Protein AF-A0A433S988-F1 (afdb_monomer)

Sequence (66 aa):
MAVMPNLFGEWTLYREWGRIGQGGQVRMDWFADESQAVAALITLEASKRQRGYWVEPQQLAMFGGI

pLDDT: mean 85.69, std 17.16, range [37.78, 98.0]

Solvent-accessible surface area (backbone atoms only — not comparable to full-atom values): 4023 Å² total; per-residue (Å²): 117,49,75,45,78,50,99,82,75,31,17,28,31,41,39,73,51,62,58,89,99,52,89,58,51,76,50,74,50,79,28,80,41,62,68,58,26,50,52,52,49,52,54,50,51,51,57,34,44,76,71,71,50,70,88,50,73,64,60,54,58,73,73,61,74,128

Secondary structure (DSSP, 8-state):
-EEEE-TTS-EEEEEEE--TTS--EEEEEEESSHHHHHHHHHHHHHHHHHTT----HHHHHHTT--

Structure (mmCIF, N/CA/C/O backbone):
data_AF-A0A433S988-F1
#
_entry.id   AF-A0A433S988-F1
#
loop_
_atom_site.group_PDB
_atom_site.id
_atom_site.type_symbol
_atom_site.label_atom_id
_atom_site.label_alt_id
_atom_site.label_comp_id
_atom_site.label_asym_id
_atom_site.label_en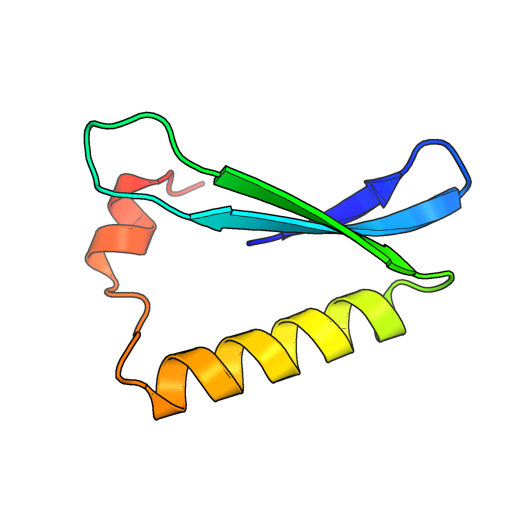tity_id
_atom_site.label_seq_id
_atom_site.pdbx_PDB_ins_code
_atom_site.Cartn_x
_atom_site.Cartn_y
_atom_site.Cartn_z
_atom_site.occupancy
_atom_site.B_iso_or_equiv
_atom_site.auth_seq_id
_atom_site.auth_comp_id
_atom_site.auth_asym_id
_atom_site.auth_atom_id
_atom_site.pdbx_PDB_model_num
ATOM 1 N N . MET A 1 1 ? -7.969 1.473 -0.054 1.00 88.88 1 MET A N 1
ATOM 2 C CA . MET A 1 1 ? -6.548 1.323 -0.453 1.00 88.88 1 MET A CA 1
ATOM 3 C C . MET A 1 1 ? -6.547 0.568 -1.761 1.00 88.88 1 MET A C 1
ATOM 5 O O . MET A 1 1 ? -7.378 -0.320 -1.888 1.00 88.88 1 MET A O 1
ATOM 9 N N . ALA A 1 2 ? -5.697 0.939 -2.714 1.00 92.94 2 ALA A N 1
ATOM 10 C CA . ALA A 1 2 ? -5.704 0.360 -4.056 1.00 92.94 2 ALA A CA 1
ATOM 11 C C . ALA A 1 2 ? -4.282 0.242 -4.612 1.00 92.94 2 ALA A C 1
ATOM 13 O O . ALA A 1 2 ? -3.435 1.082 -4.311 1.00 92.94 2 ALA A O 1
ATOM 14 N N . VAL A 1 3 ? -4.045 -0.788 -5.421 1.00 95.31 3 VAL A N 1
ATOM 15 C CA . VAL A 1 3 ? -2.830 -0.949 -6.230 1.00 95.31 3 VAL A CA 1
ATOM 16 C C . VAL A 1 3 ? -3.185 -0.569 -7.663 1.00 95.31 3 VAL A C 1
ATOM 18 O O . VAL A 1 3 ? -4.193 -1.042 -8.182 1.00 95.31 3 VAL A O 1
ATOM 21 N N . MET A 1 4 ? -2.411 0.326 -8.273 1.00 95.75 4 MET A N 1
ATOM 22 C CA . MET A 1 4 ? -2.677 0.851 -9.616 1.00 95.75 4 MET A CA 1
ATOM 23 C C . MET A 1 4 ? -1.363 1.072 -10.377 1.00 95.75 4 MET A C 1
ATOM 25 O O . MET A 1 4 ? -0.375 1.462 -9.747 1.00 95.75 4 MET A O 1
ATOM 29 N N . PRO A 1 5 ? -1.331 0.882 -11.706 1.00 96.44 5 PRO A N 1
ATOM 30 C CA . PRO A 1 5 ? -0.193 1.296 -12.520 1.00 96.44 5 PRO A CA 1
ATOM 31 C C . PRO A 1 5 ? -0.068 2.827 -12.531 1.00 96.44 5 PRO A C 1
ATOM 33 O O . PRO A 1 5 ? -1.072 3.541 -12.452 1.00 96.44 5 PRO A O 1
ATOM 36 N N . ASN A 1 6 ? 1.157 3.342 -12.640 1.00 92.81 6 ASN A N 1
ATOM 37 C CA . ASN A 1 6 ? 1.417 4.772 -12.821 1.00 92.81 6 ASN A CA 1
ATOM 38 C C . ASN A 1 6 ? 1.886 5.097 -14.255 1.00 92.81 6 ASN A C 1
ATOM 40 O O . ASN A 1 6 ? 2.088 4.213 -15.086 1.00 92.81 6 ASN A O 1
ATOM 44 N N . LEU A 1 7 ? 2.056 6.390 -14.556 1.00 94.62 7 LEU A N 1
ATOM 45 C CA . LEU A 1 7 ? 2.433 6.875 -15.894 1.00 94.62 7 LEU A CA 1
ATOM 46 C C . LEU A 1 7 ? 3.856 6.486 -16.335 1.00 94.62 7 LEU A C 1
ATOM 48 O O . LEU A 1 7 ? 4.205 6.697 -17.494 1.00 94.62 7 LEU A O 1
ATOM 52 N N . PHE A 1 8 ? 4.670 5.938 -15.435 1.00 93.50 8 PHE A N 1
ATOM 53 C CA . PHE A 1 8 ? 6.078 5.619 -15.669 1.00 93.50 8 PHE A CA 1
ATOM 54 C C . PHE A 1 8 ? 6.335 4.112 -15.801 1.00 93.50 8 PHE A C 1
ATOM 56 O O . PHE A 1 8 ? 7.486 3.690 -15.846 1.00 93.50 8 PHE A O 1
ATOM 63 N N . GLY A 1 9 ? 5.276 3.300 -15.896 1.00 93.06 9 GLY A N 1
ATOM 64 C CA . GLY A 1 9 ? 5.394 1.842 -15.999 1.00 93.06 9 GLY A CA 1
ATOM 65 C C . GLY A 1 9 ? 5.700 1.148 -14.670 1.00 93.06 9 GLY A C 1
ATOM 66 O O . GLY A 1 9 ? 6.000 -0.040 -14.664 1.00 93.06 9 GLY A O 1
ATOM 67 N N . GLU A 1 10 ? 5.606 1.872 -13.556 1.00 97.25 10 GLU A N 1
ATOM 68 C CA . GLU A 1 10 ? 5.731 1.340 -12.202 1.00 97.25 10 GLU A CA 1
ATOM 69 C C . GLU A 1 10 ? 4.335 1.124 -11.588 1.00 97.25 10 GLU A C 1
ATOM 71 O O . GLU A 1 10 ? 3.292 1.442 -12.171 1.00 97.25 10 GLU A O 1
ATOM 76 N N . TRP A 1 11 ? 4.308 0.625 -10.357 1.00 98.00 11 TRP A N 1
ATOM 77 C CA . TRP A 1 11 ? 3.102 0.334 -9.595 1.00 98.00 11 TRP A CA 1
ATOM 78 C C . TRP A 1 11 ? 3.018 1.184 -8.338 1.00 98.00 11 TRP A C 1
ATOM 80 O O . TRP A 1 11 ? 3.999 1.412 -7.641 1.00 98.00 11 TRP A O 1
ATOM 90 N N . THR A 1 12 ? 1.820 1.664 -8.024 1.00 97.62 12 THR A N 1
ATOM 91 C CA . THR A 1 12 ? 1.568 2.544 -6.884 1.00 97.62 12 THR A CA 1
ATOM 92 C C . THR A 1 12 ? 0.568 1.910 -5.931 1.00 97.62 12 THR A C 1
ATOM 94 O O . THR A 1 12 ? -0.540 1.550 -6.326 1.00 97.62 12 THR A O 1
ATOM 97 N N . LEU A 1 13 ? 0.932 1.841 -4.650 1.00 97.12 13 LEU A N 1
ATOM 98 C CA . LEU A 1 13 ? -0.007 1.615 -3.556 1.00 97.12 13 LEU A CA 1
ATOM 99 C C . LEU A 1 13 ? -0.570 2.961 -3.097 1.00 97.12 13 LEU A C 1
ATOM 101 O O . LEU A 1 13 ? 0.113 3.744 -2.433 1.00 97.12 13 LEU A O 1
ATOM 105 N N . TYR A 1 14 ? -1.833 3.212 -3.424 1.00 95.12 14 TYR A N 1
ATOM 106 C CA . TYR A 1 14 ? -2.587 4.377 -2.979 1.00 95.12 14 TYR A CA 1
ATOM 107 C C . TYR A 1 14 ? -3.328 4.084 -1.671 1.00 95.12 14 TYR A C 1
ATOM 109 O O . TYR A 1 14 ? -4.097 3.116 -1.552 1.00 95.12 14 TYR A O 1
ATOM 117 N N . ARG A 1 15 ? -3.156 4.962 -0.682 1.00 92.94 15 ARG A N 1
ATOM 118 C CA . ARG A 1 15 ? -3.898 4.922 0.578 1.00 92.94 15 ARG A CA 1
ATOM 119 C C . ARG A 1 15 ? -4.369 6.301 1.014 1.00 92.94 15 ARG A C 1
ATOM 121 O O . ARG A 1 15 ? -3.610 7.260 0.987 1.00 92.94 15 ARG A O 1
ATOM 128 N N . GLU A 1 16 ? -5.595 6.335 1.516 1.00 90.94 16 GLU A N 1
ATOM 129 C CA . GLU A 1 16 ? -6.224 7.502 2.121 1.00 90.94 16 GLU A CA 1
ATOM 130 C C . GLU A 1 16 ? -6.684 7.150 3.540 1.00 90.94 16 GLU A C 1
ATOM 132 O O . GLU A 1 16 ? -7.126 6.023 3.796 1.00 90.94 16 GLU A O 1
ATOM 137 N N . TRP A 1 17 ? -6.522 8.079 4.479 1.00 89.94 17 TRP A N 1
ATOM 138 C CA . TRP A 1 17 ? -7.002 7.950 5.853 1.00 89.94 17 TRP A CA 1
ATOM 139 C C . TRP A 1 17 ? -7.311 9.317 6.450 1.00 89.94 17 TRP A C 1
ATOM 141 O O . TRP A 1 17 ? -6.712 10.324 6.098 1.00 89.94 17 TRP A O 1
ATOM 151 N N . GLY A 1 18 ? -8.217 9.358 7.414 1.00 90.50 18 GLY A N 1
ATOM 152 C CA . GLY A 1 18 ? -8.605 10.595 8.071 1.00 90.50 18 GLY A CA 1
ATOM 153 C C . GLY A 1 18 ? -9.784 10.368 8.996 1.00 90.50 18 GLY A C 1
ATOM 154 O O . GLY A 1 18 ? -10.270 9.245 9.146 1.00 90.50 18 GLY A O 1
ATOM 155 N N . ARG A 1 19 ? -10.246 11.445 9.625 1.00 89.12 19 ARG A N 1
ATOM 156 C CA . ARG A 1 19 ? -11.533 11.425 10.318 1.00 89.12 19 ARG A CA 1
ATOM 157 C C . ARG A 1 19 ? -12.652 11.533 9.286 1.00 89.12 19 ARG A C 1
ATOM 159 O O . ARG A 1 19 ? -12.561 12.335 8.364 1.00 89.12 19 ARG A O 1
ATOM 166 N N . ILE A 1 20 ? -13.712 10.752 9.471 1.00 83.00 20 ILE A N 1
ATOM 167 C CA . ILE A 1 20 ? -14.924 10.842 8.648 1.00 83.00 20 ILE A CA 1
ATOM 168 C C . ILE A 1 20 ? -15.476 12.274 8.737 1.00 83.00 20 ILE A C 1
ATOM 170 O O . ILE A 1 20 ? -15.566 12.836 9.829 1.00 83.00 20 ILE A O 1
ATOM 174 N N . GLY A 1 21 ? -15.815 12.866 7.589 1.00 85.62 21 GLY A N 1
ATOM 175 C CA . GLY A 1 21 ? -16.322 14.241 7.498 1.00 85.62 21 GLY A CA 1
ATOM 176 C C . GLY A 1 21 ? -15.252 15.338 7.578 1.00 85.62 21 GLY A C 1
ATOM 177 O O .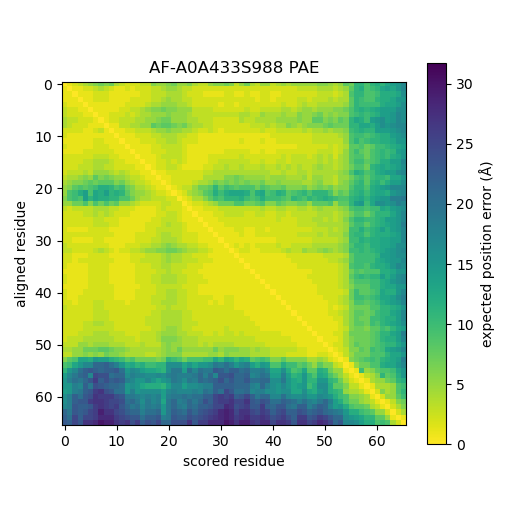 GLY A 1 21 ? -15.602 16.507 7.710 1.00 85.62 21 GLY A O 1
ATOM 178 N N . GLN A 1 22 ? -13.962 14.991 7.517 1.00 87.88 22 GLN A N 1
ATOM 179 C CA . GLN A 1 22 ? -12.840 15.934 7.468 1.00 87.88 22 GLN A CA 1
ATOM 180 C C . GLN A 1 22 ? -11.910 15.594 6.299 1.00 87.88 22 GLN A C 1
ATOM 182 O O . GLN A 1 22 ? -11.881 14.454 5.837 1.00 87.88 22 GLN A O 1
ATOM 187 N N . GLY A 1 23 ? -11.122 16.573 5.844 1.00 82.56 23 GLY A N 1
ATOM 188 C CA . GLY A 1 23 ? -10.070 16.327 4.856 1.00 82.56 23 GLY A CA 1
ATOM 189 C C . GLY A 1 23 ? -9.080 15.274 5.363 1.00 82.56 23 GLY A C 1
ATOM 190 O O . GLY A 1 23 ? -8.517 15.415 6.452 1.00 82.56 23 GLY A O 1
ATOM 191 N N . GLY A 1 24 ? -8.912 14.198 4.594 1.00 91.31 24 GLY A N 1
ATOM 192 C CA . GLY A 1 24 ? -7.980 13.116 4.889 1.00 91.31 24 GLY A CA 1
ATOM 193 C C . GLY A 1 24 ? -6.545 13.414 4.455 1.00 91.31 24 GLY A C 1
ATOM 194 O O . GLY A 1 24 ? -6.243 14.417 3.812 1.00 91.31 24 GLY A O 1
ATOM 195 N N . GLN A 1 25 ? -5.648 12.503 4.809 1.00 95.00 25 GLN A N 1
ATOM 196 C CA . GLN A 1 25 ? -4.303 12.400 4.267 1.00 95.00 25 GLN A CA 1
ATOM 197 C C . GLN A 1 25 ? -4.257 11.302 3.213 1.00 95.00 25 GLN A C 1
ATOM 199 O O . GLN A 1 25 ? -4.865 10.241 3.365 1.00 95.00 25 GLN A O 1
ATOM 204 N N . VAL A 1 26 ? -3.471 11.554 2.173 1.00 93.88 26 VAL A N 1
ATOM 205 C CA . VAL A 1 26 ? -3.185 10.608 1.100 1.00 93.88 26 VAL A CA 1
ATOM 206 C C . VAL A 1 26 ? -1.708 10.248 1.144 1.00 93.88 26 VAL A C 1
ATOM 208 O O . VAL A 1 26 ? -0.855 11.094 1.416 1.00 93.88 26 VAL A O 1
ATOM 211 N N . ARG A 1 27 ? -1.390 8.991 0.842 1.00 95.75 27 ARG A N 1
ATOM 212 C CA . ARG A 1 27 ? -0.026 8.564 0.540 1.00 95.75 27 ARG A CA 1
ATOM 213 C C . ARG A 1 27 ? 0.008 7.569 -0.600 1.00 95.75 27 ARG A C 1
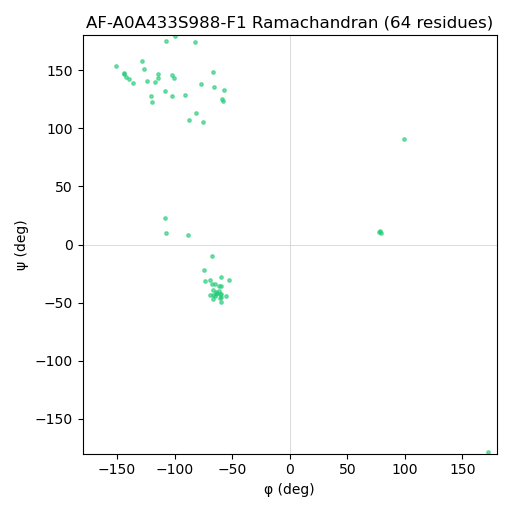ATOM 215 O O . ARG A 1 27 ? -0.843 6.690 -0.709 1.00 95.75 27 ARG A O 1
ATOM 222 N N . MET A 1 28 ? 1.045 7.734 -1.404 1.00 96.19 28 MET A N 1
ATOM 223 C CA . MET A 1 28 ? 1.392 6.897 -2.534 1.00 96.19 28 MET A CA 1
ATOM 224 C C . MET A 1 28 ? 2.776 6.318 -2.256 1.00 96.19 28 MET A C 1
ATOM 226 O O . MET A 1 28 ? 3.710 7.079 -2.010 1.00 96.19 28 MET A O 1
ATOM 230 N N . ASP A 1 29 ? 2.890 4.995 -2.245 1.00 97.00 29 ASP A N 1
ATOM 231 C CA . ASP A 1 29 ? 4.179 4.301 -2.214 1.00 97.00 29 ASP A CA 1
ATOM 232 C C . ASP A 1 29 ? 4.392 3.655 -3.599 1.00 97.00 29 ASP A C 1
ATOM 234 O O . ASP A 1 29 ? 3.458 3.049 -4.133 1.00 97.00 29 ASP A O 1
ATOM 238 N N . TRP A 1 30 ? 5.570 3.833 -4.206 1.00 97.62 30 TRP A N 1
ATOM 239 C CA . TRP A 1 30 ? 5.884 3.368 -5.567 1.00 97.62 30 TRP A CA 1
ATOM 240 C C . TRP A 1 30 ? 6.738 2.100 -5.540 1.00 97.62 30 TRP A C 1
ATOM 242 O O . TRP A 1 30 ? 7.583 1.931 -4.660 1.00 97.62 30 TRP A O 1
ATOM 252 N N . PHE A 1 31 ? 6.519 1.22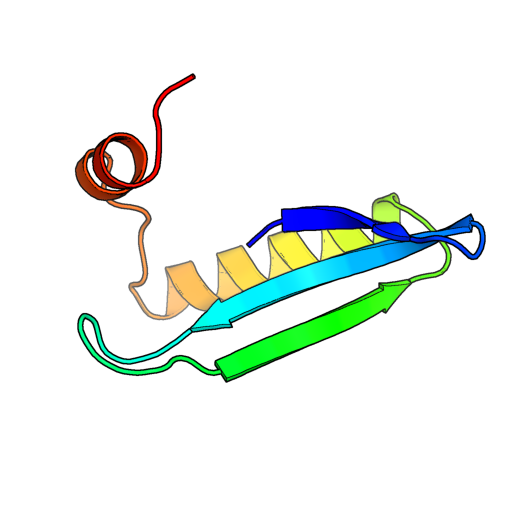7 -6.516 1.00 97.31 31 PHE A N 1
ATOM 253 C CA . PHE A 1 31 ? 7.142 -0.084 -6.640 1.00 97.31 31 PHE A CA 1
ATOM 254 C C . PHE A 1 31 ? 7.437 -0.384 -8.105 1.00 97.31 31 PHE A C 1
ATOM 256 O O . PHE A 1 31 ? 6.628 -0.066 -8.968 1.00 97.31 31 PHE A O 1
ATOM 263 N N . ALA A 1 32 ? 8.551 -1.056 -8.385 1.00 96.81 32 ALA A N 1
ATOM 264 C CA . 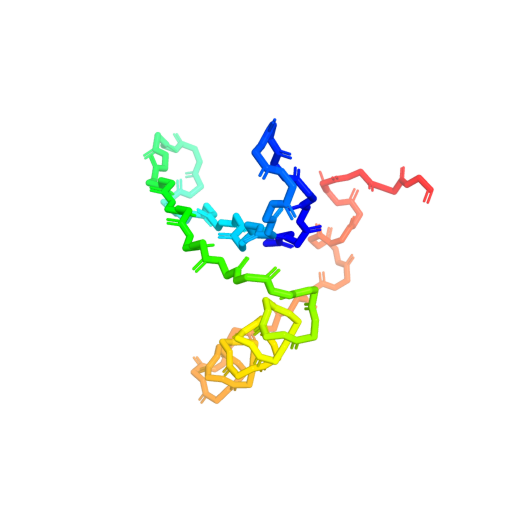ALA A 1 32 ? 8.894 -1.434 -9.756 1.00 96.81 32 ALA A CA 1
ATOM 265 C C . ALA A 1 32 ? 7.895 -2.445 -10.356 1.00 96.81 32 ALA A C 1
ATOM 267 O O . ALA A 1 32 ? 7.580 -2.365 -11.538 1.00 96.81 32 ALA A O 1
ATOM 268 N N . ASP A 1 33 ? 7.353 -3.349 -9.531 1.00 96.19 33 ASP A N 1
ATOM 269 C CA . ASP A 1 33 ? 6.484 -4.446 -9.969 1.00 96.19 33 ASP A CA 1
ATOM 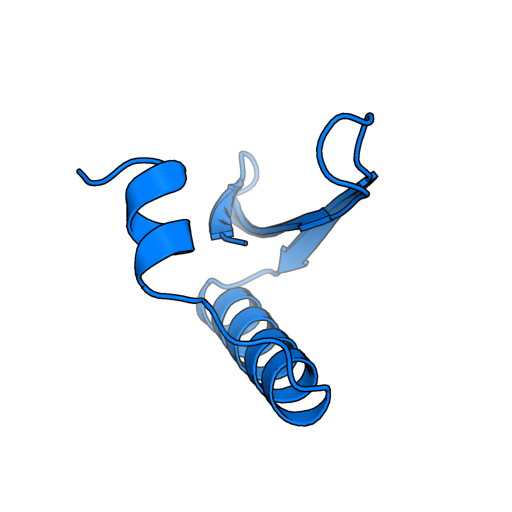270 C C . ASP A 1 33 ? 5.150 -4.479 -9.212 1.00 96.19 33 ASP A C 1
ATOM 272 O O . ASP A 1 33 ? 5.075 -4.155 -8.021 1.00 96.19 33 ASP A O 1
ATOM 276 N N . GLU A 1 34 ? 4.109 -4.990 -9.875 1.00 96.81 34 GLU A N 1
ATOM 277 C CA . GLU A 1 34 ? 2.776 -5.190 -9.290 1.00 96.81 34 GLU A CA 1
ATOM 278 C C . GLU A 1 34 ? 2.836 -6.045 -8.028 1.00 96.81 34 GLU A C 1
ATOM 280 O O . GLU A 1 34 ? 2.237 -5.719 -7.004 1.00 96.81 34 GLU A O 1
ATOM 285 N N . SER A 1 35 ? 3.604 -7.134 -8.087 1.00 97.44 35 SER A N 1
ATOM 286 C CA . SER A 1 35 ? 3.732 -8.103 -7.001 1.00 97.44 35 SER A CA 1
ATOM 287 C C . SER A 1 35 ? 4.269 -7.464 -5.719 1.00 97.44 35 SER A C 1
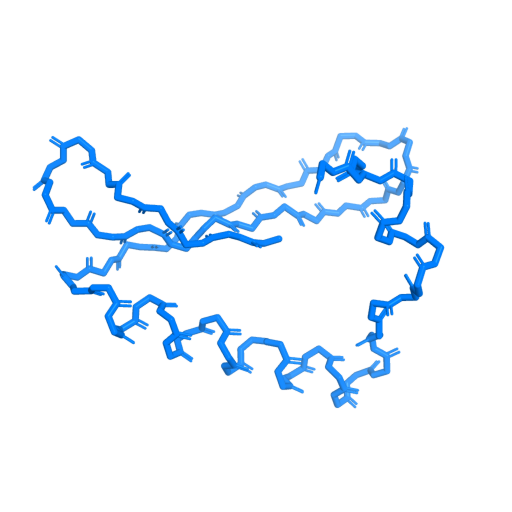ATOM 289 O O . SER A 1 35 ? 3.807 -7.800 -4.628 1.00 97.44 35 SER A O 1
ATOM 291 N N . GLN A 1 36 ? 5.185 -6.499 -5.838 1.00 98.00 36 GLN A N 1
ATOM 292 C CA . GLN A 1 36 ? 5.724 -5.755 -4.701 1.00 98.00 36 GLN A CA 1
ATOM 293 C C . GLN A 1 36 ? 4.660 -4.833 -4.089 1.00 98.00 36 GLN A C 1
ATOM 295 O O . GLN A 1 36 ? 4.486 -4.815 -2.867 1.00 98.00 36 GLN A O 1
ATOM 300 N N . ALA A 1 37 ? 3.895 -4.126 -4.926 1.00 96.88 37 ALA A N 1
ATOM 301 C CA . ALA A 1 37 ? 2.798 -3.274 -4.470 1.00 96.88 37 ALA A CA 1
ATOM 302 C C . ALA A 1 37 ? 1.681 -4.087 -3.787 1.00 96.88 37 ALA A C 1
ATOM 304 O O . ALA A 1 37 ? 1.173 -3.697 -2.731 1.00 96.88 37 ALA A O 1
ATOM 305 N N . VAL A 1 38 ? 1.339 -5.254 -4.342 1.00 96.62 38 VAL A N 1
ATOM 306 C CA . VAL A 1 38 ? 0.367 -6.193 -3.762 1.00 96.62 38 VAL A CA 1
ATOM 307 C C . VAL A 1 38 ? 0.871 -6.763 -2.435 1.00 96.62 38 VAL A C 1
ATOM 309 O O . VAL A 1 38 ? 0.123 -6.789 -1.457 1.00 96.62 38 VAL A O 1
ATOM 312 N N . ALA A 1 39 ? 2.141 -7.164 -2.343 1.00 97.62 39 ALA A N 1
ATOM 313 C CA . ALA A 1 39 ? 2.726 -7.649 -1.092 1.00 97.62 39 ALA A CA 1
ATOM 314 C C . ALA A 1 39 ? 2.705 -6.573 0.011 1.00 97.62 39 ALA A C 1
ATOM 316 O O . ALA A 1 39 ? 2.376 -6.863 1.16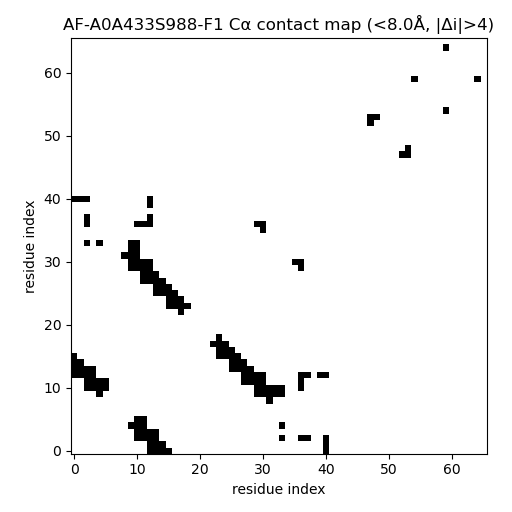9 1.00 97.62 39 ALA A O 1
ATOM 317 N N . ALA A 1 40 ? 2.989 -5.317 -0.348 1.00 97.00 40 ALA A N 1
ATOM 318 C CA . ALA A 1 40 ? 2.889 -4.183 0.565 1.00 97.00 40 ALA A CA 1
ATOM 319 C C . ALA A 1 40 ? 1.442 -3.948 1.033 1.00 97.00 40 ALA A C 1
ATOM 321 O O . ALA A 1 40 ? 1.214 -3.743 2.229 1.00 97.00 40 ALA A O 1
ATOM 322 N N . LEU A 1 41 ? 0.457 -4.045 0.130 1.00 94.62 41 LEU A N 1
ATOM 323 C CA . LEU A 1 41 ? -0.965 -3.964 0.477 1.00 94.62 41 LEU A CA 1
ATOM 324 C C . LEU A 1 41 ? -1.364 -5.063 1.472 1.00 94.62 41 LEU A C 1
ATOM 326 O O . LEU A 1 41 ? -1.968 -4.760 2.499 1.00 94.62 41 LEU A O 1
ATOM 330 N N . ILE A 1 42 ? -1.000 -6.321 1.206 1.00 95.12 42 ILE A N 1
ATOM 331 C CA . ILE A 1 42 ? -1.328 -7.462 2.077 1.00 95.12 42 ILE A CA 1
ATOM 332 C C . ILE A 1 42 ? -0.728 -7.270 3.474 1.00 95.12 42 ILE A C 1
ATOM 334 O O . ILE A 1 42 ? -1.417 -7.451 4.479 1.00 95.12 42 ILE A O 1
ATOM 338 N N . THR A 1 43 ? 0.538 -6.855 3.547 1.00 96.06 43 THR A N 1
ATOM 339 C CA . THR A 1 43 ? 1.232 -6.590 4.817 1.00 96.06 43 THR A CA 1
ATOM 340 C C . THR A 1 43 ? 0.529 -5.492 5.618 1.00 96.06 43 THR A C 1
ATOM 342 O O . THR A 1 43 ? 0.320 -5.610 6.830 1.00 96.06 43 THR A O 1
ATOM 345 N N . LEU A 1 44 ? 0.110 -4.426 4.938 1.00 93.31 44 LEU A N 1
ATOM 346 C CA . LEU A 1 44 ? -0.599 -3.304 5.540 1.00 93.31 44 LEU A CA 1
ATOM 347 C C . LEU A 1 44 ? -1.991 -3.710 6.052 1.00 93.31 44 LEU A C 1
ATOM 349 O O . LEU A 1 44 ? -2.369 -3.334 7.164 1.00 93.31 44 LEU A O 1
ATOM 353 N N . GLU A 1 45 ? -2.736 -4.493 5.271 1.00 92.06 45 GLU A N 1
ATOM 354 C CA . GLU A 1 45 ? -4.040 -5.042 5.654 1.00 92.06 45 GLU A CA 1
ATOM 355 C C . GLU A 1 45 ? -3.919 -5.986 6.855 1.00 92.06 45 GLU A C 1
ATOM 357 O O . GLU A 1 45 ? -4.698 -5.884 7.803 1.00 92.06 45 GLU A O 1
ATOM 362 N N . ALA A 1 46 ? -2.895 -6.842 6.894 1.00 93.12 46 ALA A N 1
ATOM 363 C CA . ALA A 1 46 ? -2.619 -7.689 8.053 1.00 93.12 46 ALA A CA 1
ATOM 364 C C . ALA A 1 46 ? -2.343 -6.853 9.316 1.00 93.12 46 ALA A C 1
ATOM 366 O O . ALA A 1 46 ? -2.945 -7.093 10.364 1.00 93.12 46 ALA A O 1
ATOM 367 N N . SER A 1 47 ? -1.509 -5.812 9.210 1.00 94.12 47 SER A N 1
ATOM 368 C CA . SER A 1 47 ? -1.239 -4.880 10.316 1.00 94.12 47 SER A CA 1
ATOM 369 C C . SER A 1 47 ? -2.494 -4.127 10.779 1.00 94.12 47 SER A C 1
ATOM 371 O O . SER A 1 47 ? -2.659 -3.836 11.966 1.00 94.12 47 SER A O 1
ATOM 373 N N . LYS A 1 48 ? -3.396 -3.777 9.858 1.00 90.25 48 LYS A N 1
ATOM 374 C CA . LYS A 1 48 ? -4.687 -3.158 10.183 1.00 90.25 48 LYS A CA 1
ATOM 375 C C . LYS A 1 48 ? -5.600 -4.114 10.944 1.00 90.25 48 LYS A C 1
ATOM 377 O O . LYS A 1 48 ? -6.110 -3.733 11.996 1.00 90.25 48 LYS A O 1
ATOM 382 N N . ARG A 1 49 ? -5.726 -5.355 10.474 1.00 91.81 49 ARG A N 1
ATOM 383 C CA . ARG A 1 49 ? -6.513 -6.406 11.137 1.00 91.81 49 ARG A CA 1
ATOM 384 C C . ARG A 1 49 ? -6.009 -6.689 12.548 1.00 91.81 49 ARG A C 1
ATOM 386 O O . ARG A 1 49 ? -6.803 -6.748 13.477 1.00 91.81 49 ARG A O 1
ATOM 393 N N . GLN A 1 50 ? -4.689 -6.761 12.738 1.00 93.88 50 GLN A N 1
ATOM 394 C CA . GLN A 1 50 ? -4.077 -6.913 14.067 1.00 93.88 50 GLN A CA 1
ATOM 395 C C . GLN A 1 50 ? -4.416 -5.761 15.024 1.00 93.88 50 GLN A C 1
ATOM 397 O O . GLN A 1 50 ? -4.473 -5.959 16.232 1.00 93.88 50 GLN A O 1
ATOM 402 N N . ARG A 1 51 ? -4.673 -4.561 14.493 1.00 92.12 51 ARG A N 1
ATOM 403 C CA . ARG A 1 51 ? -5.112 -3.387 15.260 1.00 92.12 51 ARG A CA 1
ATOM 404 C C . ARG A 1 51 ? -6.637 -3.290 15.409 1.00 92.12 51 ARG A C 1
ATOM 406 O O . ARG A 1 51 ? -7.127 -2.267 15.872 1.00 92.12 51 ARG A O 1
ATOM 413 N N . GLY A 1 52 ? -7.381 -4.322 15.006 1.00 92.06 52 GLY A N 1
ATOM 414 C CA . GLY A 1 52 ? -8.841 -4.367 15.090 1.00 92.06 52 GLY A CA 1
ATOM 415 C C . GLY A 1 52 ? -9.565 -3.572 14.002 1.00 92.06 52 GLY A C 1
ATOM 416 O O . GLY A 1 52 ? -10.773 -3.378 14.103 1.00 92.06 52 GLY A O 1
ATOM 417 N N . TYR A 1 53 ? -8.855 -3.113 12.964 1.00 87.50 53 TYR A N 1
ATOM 418 C CA . TYR A 1 53 ? -9.494 -2.541 11.783 1.00 87.50 53 TYR A CA 1
ATOM 419 C C . TYR A 1 53 ? -9.946 -3.673 10.865 1.00 87.50 53 TYR A C 1
ATOM 421 O O . TYR A 1 53 ? -9.125 -4.375 10.271 1.00 87.50 53 TYR A O 1
ATOM 429 N N . TRP A 1 54 ? -11.256 -3.809 10.724 1.00 79.81 54 TRP A N 1
ATOM 430 C CA . TRP A 1 54 ? -11.900 -4.719 9.786 1.00 79.81 54 TRP A CA 1
ATOM 431 C C . TRP A 1 54 ? -12.636 -3.881 8.751 1.00 79.81 54 TRP A C 1
ATOM 433 O O . TRP A 1 54 ? -13.125 -2.798 9.068 1.00 79.81 54 TRP A O 1
ATOM 443 N N . VAL A 1 55 ? -12.710 -4.368 7.517 1.00 68.75 55 VAL A N 1
ATOM 444 C CA . VAL A 1 55 ? -13.654 -3.806 6.553 1.00 68.75 55 VAL A CA 1
ATOM 445 C C . VAL A 1 55 ? -15.020 -4.336 6.960 1.00 68.75 55 VAL A C 1
ATOM 447 O O . VAL A 1 55 ? -15.297 -5.522 6.789 1.00 68.75 55 VAL A O 1
ATOM 450 N N . GLU A 1 56 ? -15.851 -3.494 7.565 1.00 58.28 56 GLU A N 1
ATOM 451 C CA . GLU A 1 56 ? -17.235 -3.868 7.805 1.00 58.28 56 GLU A CA 1
ATOM 452 C C . GLU A 1 56 ? -17.934 -4.021 6.441 1.00 58.28 56 GLU A C 1
ATOM 454 O O . GLU A 1 56 ? -17.758 -3.162 5.572 1.00 58.28 56 GLU A O 1
ATOM 459 N N . PRO A 1 57 ? -18.744 -5.071 6.215 1.00 54.28 57 PRO A N 1
ATOM 460 C CA . PRO A 1 57 ? -19.461 -5.253 4.949 1.00 54.28 57 PRO A CA 1
ATOM 461 C C . PRO A 1 57 ? -20.282 -4.020 4.532 1.00 54.28 57 PRO A C 1
ATOM 463 O O . PRO A 1 57 ? -20.416 -3.721 3.349 1.00 54.28 57 PRO A O 1
ATOM 466 N N . GLN A 1 58 ? -20.770 -3.252 5.510 1.00 55.22 58 GLN A N 1
ATOM 467 C CA . GLN A 1 58 ? -21.494 -1.998 5.297 1.00 55.22 58 GLN A CA 1
ATOM 468 C C . GLN A 1 58 ? -20.597 -0.888 4.721 1.00 55.22 58 GLN A C 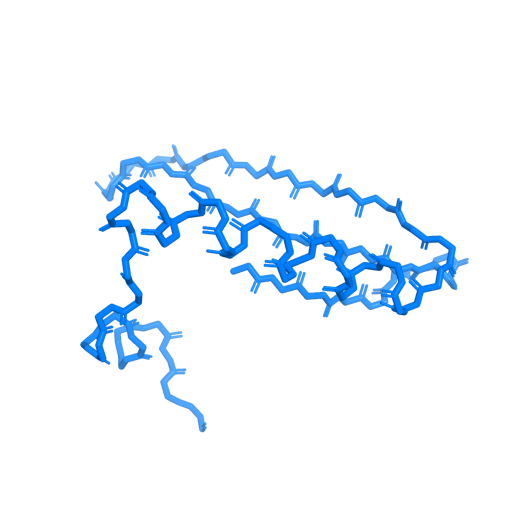1
ATOM 470 O O . GLN A 1 58 ? -21.041 -0.109 3.883 1.00 55.22 58 GLN A O 1
ATOM 475 N N . GLN A 1 59 ? -19.314 -0.846 5.102 1.00 53.94 59 GLN A N 1
ATOM 476 C CA . GLN A 1 59 ? -18.331 0.081 4.530 1.00 53.94 59 GLN A CA 1
ATOM 477 C C . GLN A 1 59 ? -18.010 -0.267 3.071 1.00 53.94 59 GLN A C 1
ATOM 479 O O . GLN A 1 59 ? -17.740 0.633 2.284 1.00 53.94 59 GLN A O 1
ATOM 484 N N . LEU A 1 60 ? -18.089 -1.549 2.692 1.00 53.72 60 LEU A N 1
ATOM 485 C CA . LEU A 1 60 ? -17.959 -1.978 1.296 1.00 53.72 60 LEU A CA 1
ATOM 486 C C . LEU A 1 60 ? -19.134 -1.465 0.443 1.00 53.72 60 LEU A C 1
ATOM 488 O O . LEU A 1 60 ? -18.929 -1.002 -0.673 1.00 53.72 60 LEU A O 1
ATOM 492 N N . ALA A 1 61 ? -20.352 -1.475 0.995 1.00 52.81 61 ALA A N 1
ATOM 493 C CA . ALA A 1 61 ? -21.549 -0.956 0.331 1.00 52.81 61 ALA A CA 1
ATOM 494 C C . ALA A 1 61 ? -21.606 0.586 0.278 1.00 52.81 61 ALA A C 1
ATOM 496 O O . ALA A 1 61 ? -22.135 1.148 -0.679 1.00 52.81 61 ALA A O 1
ATOM 497 N N . MET A 1 62 ? -21.046 1.283 1.275 1.00 46.19 62 MET A N 1
ATOM 498 C CA . MET A 1 62 ? -21.052 2.754 1.344 1.00 46.19 62 MET A CA 1
ATOM 499 C C . MET A 1 62 ? -20.078 3.441 0.372 1.00 46.19 62 MET A C 1
ATOM 501 O O . MET A 1 62 ? -20.293 4.607 0.047 1.00 46.19 62 MET A O 1
ATOM 505 N N . PHE A 1 63 ? -19.036 2.753 -0.109 1.00 49.59 63 PHE A N 1
ATOM 506 C CA . PHE A 1 63 ? -18.026 3.320 -1.020 1.00 49.59 63 PHE A CA 1
ATOM 507 C C . PHE A 1 63 ? -18.102 2.794 -2.463 1.00 49.59 63 PHE A C 1
ATOM 509 O O . PHE A 1 63 ? -17.133 2.903 -3.210 1.00 49.59 63 PHE A O 1
ATOM 516 N N . GLY A 1 64 ? -19.270 2.297 -2.878 1.00 42.53 64 GLY A N 1
ATOM 517 C CA . GLY A 1 64 ? -19.526 1.902 -4.261 1.00 42.53 64 GLY A CA 1
ATOM 518 C C . GLY A 1 64 ? -19.393 0.401 -4.457 1.00 42.53 64 GLY A C 1
ATOM 519 O O . GLY A 1 64 ? -18.333 -0.109 -4.810 1.00 42.53 64 GLY A O 1
ATOM 520 N N . GLY A 1 65 ? -20.519 -0.291 -4.283 1.00 37.78 65 GLY A N 1
ATOM 521 C CA . GLY A 1 65 ? -20.752 -1.506 -5.046 1.00 37.78 65 GLY A CA 1
ATOM 522 C C . GLY A 1 65 ? -20.726 -1.163 -6.535 1.00 37.78 65 GLY A C 1
ATOM 523 O O . GLY A 1 65 ? -21.449 -0.268 -6.979 1.00 37.78 65 GLY A O 1
ATOM 524 N N . ILE A 1 66 ? -19.873 -1.865 -7.271 1.00 38.50 66 ILE A N 1
ATOM 525 C CA . ILE A 1 66 ? -19.988 -2.096 -8.711 1.00 38.50 66 ILE A CA 1
ATOM 526 C C . ILE A 1 66 ? -19.996 -3.609 -8.879 1.00 38.50 66 ILE A C 1
ATOM 528 O O . ILE A 1 66 ? -19.126 -4.257 -8.251 1.00 38.50 66 ILE A O 1
#

Foldseek 3Di:
DDWDADPVQWIWQWDWDDDPPDDIDIDIDIGRDSVVSVVVVVVVVVVCVVVVDDCDVVVVVVVDDD

Radius of gyration: 13.29 Å; Cα contacts (8 Å, |Δi|>4): 78; chains: 1; bounding box: 30×24×31 Å

Nearest PDB structures (foldseek):
  4oy2-assembly1_A  TM=4.398E-01  e=3.204E+00  Saccharomyces cerevisiae S288C
  8c7e-assembly1_A  TM=4.516E-01  e=4.141E+00  unidentified
  2d35-assembly1_A  TM=3.651E-01  e=2.818E+00  Escherichia coli
  6b6m-assembly1_A  TM=4.519E-01  e=5.708E+00  Serratia proteamaculans 568
  7o74-assembly1_A  TM=4.607E-01  e=5.708E+00  Pseudomonas lactis

Mean predicted aligned error: 6.74 Å